Protein AF-A0A6J8A1Y5-F1 (afdb_monomer_lite)

pLDDT: mean 74.67, std 19.99, range [37.5, 97.75]

Organism: Mytilus coruscus (NCBI:txid42192)

Foldseek 3Di:
DDDDDDDDDDDDDDDDDDDDDDDDDDDDDPDPDDDPDDDDDDDDDPPVVVVVVVVVVVVVVVVVVVVVVCPVVVVVVVVVVVVVVVVLQVLQVPAPLRVQLSVLLVPDDDDDPVCSVVSSVVSNVVSVVVVVQVVQQPFAEPQPRHGRHHVVPDPPDDPPDDDDDD

Sequence (166 aa):
MTDHRSEDEDELLLHESTTPLVLSREVAFPSLHVPVSSTATQQTAPQQQISDSTFQLFTSYFDSKISALKNENLISGLVLKLNKRNKLIRIADKSPACWTTVREYEREEIASDSDDEKRLSQAESRALKTIKEKKSRTKPCYECHLFGHWNSNCPNRSSKQYTPRK

Structure (mmCIF, N/CA/C/O backbone):
data_AF-A0A6J8A1Y5-F1
#
_entry.id   AF-A0A6J8A1Y5-F1
#
loop_
_atom_site.group_PDB
_atom_site.id
_atom_site.type_symbol
_atom_site.label_atom_id
_atom_site.label_alt_id
_atom_site.label_comp_id
_atom_site.label_asym_id
_atom_site.label_entity_id
_atom_site.label_seq_id
_atom_site.pdbx_PDB_ins_code
_atom_site.Cartn_x
_atom_site.Cartn_y
_atom_site.Cartn_z
_atom_site.occupancy
_atom_site.B_iso_or_equiv
_atom_site.auth_seq_id
_atom_site.auth_comp_id
_atom_site.auth_asym_id
_atom_site.auth_atom_id
_atom_site.pdbx_PDB_model_num
ATOM 1 N N . MET A 1 1 ? -0.963 27.853 -32.601 1.00 37.50 1 MET A N 1
ATOM 2 C CA . MET A 1 1 ? -1.409 29.251 -32.466 1.00 37.50 1 MET A CA 1
ATOM 3 C C . MET A 1 1 ? -2.808 29.213 -31.886 1.00 37.50 1 MET A C 1
ATOM 5 O O . MET A 1 1 ? -3.695 28.715 -32.556 1.00 37.50 1 MET A O 1
ATOM 9 N N . THR A 1 2 ? -2.917 29.288 -30.560 1.00 40.97 2 THR A N 1
ATOM 10 C CA . THR A 1 2 ? -3.154 30.532 -29.791 1.00 40.97 2 THR A CA 1
ATOM 11 C C . THR A 1 2 ? -4.568 31.060 -29.993 1.00 40.97 2 THR A C 1
ATOM 13 O O . THR A 1 2 ? -4.864 31.650 -31.026 1.00 40.97 2 THR A O 1
ATOM 16 N N . ASP A 1 3 ? -5.384 30.778 -28.978 1.00 44.00 3 ASP A N 1
ATOM 17 C CA . ASP A 1 3 ? -6.319 31.671 -28.290 1.00 44.00 3 ASP A CA 1
ATOM 18 C C . ASP A 1 3 ? -7.042 32.743 -29.105 1.00 44.00 3 ASP A C 1
ATOM 20 O O . ASP A 1 3 ? -6.432 33.722 -29.535 1.00 44.00 3 ASP A O 1
ATOM 24 N N . HIS A 1 4 ? -8.375 32.659 -29.113 1.00 44.47 4 HIS A N 1
ATOM 25 C CA . HIS A 1 4 ? -9.222 33.842 -29.003 1.00 44.47 4 HIS A CA 1
ATOM 26 C C . HIS A 1 4 ? -10.200 33.675 -27.839 1.00 44.47 4 HIS A C 1
ATOM 28 O O . HIS A 1 4 ? -10.966 32.721 -27.745 1.00 44.47 4 HIS A O 1
ATOM 34 N N . ARG A 1 5 ? -10.017 34.619 -26.924 1.00 51.03 5 ARG A N 1
ATOM 35 C CA . ARG A 1 5 ? -10.655 34.899 -25.645 1.00 51.03 5 ARG A CA 1
ATOM 36 C C . ARG A 1 5 ? -11.635 36.063 -25.865 1.00 51.03 5 ARG A C 1
ATOM 38 O O . ARG A 1 5 ? -11.449 36.796 -26.836 1.00 51.03 5 ARG A O 1
ATOM 45 N N . SER A 1 6 ? -12.555 36.224 -24.906 1.00 49.84 6 SER A N 1
ATOM 46 C CA . SER A 1 6 ? -13.676 37.190 -24.814 1.00 49.84 6 SER A CA 1
ATOM 47 C C . SER A 1 6 ? -14.973 36.580 -25.357 1.00 49.84 6 SER A C 1
ATOM 49 O O . SER A 1 6 ? -14.940 35.947 -26.403 1.00 49.84 6 SER A O 1
ATOM 51 N N . GLU A 1 7 ? -16.110 36.595 -24.662 1.00 51.59 7 GLU A N 1
ATOM 52 C CA . GLU A 1 7 ? -16.790 37.664 -23.899 1.00 51.59 7 GLU A CA 1
ATOM 53 C C . GLU A 1 7 ? -17.474 37.024 -22.658 1.00 51.59 7 GLU A C 1
ATOM 55 O O . GLU A 1 7 ? -17.871 35.860 -22.704 1.00 51.59 7 GLU A O 1
ATOM 60 N N . ASP A 1 8 ? -17.313 37.563 -21.448 1.00 45.09 8 ASP A N 1
ATOM 61 C CA . ASP A 1 8 ? -18.179 38.572 -20.807 1.00 45.09 8 ASP A CA 1
ATOM 62 C C . ASP A 1 8 ? -19.628 38.091 -20.612 1.00 45.09 8 ASP A C 1
ATOM 64 O O . ASP A 1 8 ? -20.455 38.221 -21.500 1.00 45.09 8 ASP A O 1
ATOM 68 N N . GLU A 1 9 ? -19.927 37.579 -19.413 1.00 54.44 9 GLU A N 1
ATOM 69 C CA . GLU A 1 9 ? -21.274 37.614 -18.835 1.00 54.44 9 GLU A CA 1
ATOM 70 C C . GLU A 1 9 ? -21.127 38.090 -17.386 1.00 54.44 9 GLU A C 1
ATOM 72 O O . GLU A 1 9 ? -20.497 37.446 -16.539 1.00 54.44 9 GLU A O 1
ATOM 77 N N . ASP A 1 10 ? -21.644 39.293 -17.178 1.00 45.47 10 ASP A N 1
ATOM 78 C CA . ASP A 1 10 ? -21.704 40.038 -15.937 1.00 45.47 10 ASP A CA 1
ATOM 79 C C . ASP A 1 10 ? -22.656 39.405 -14.905 1.00 45.47 10 ASP A C 1
ATOM 81 O O . ASP A 1 10 ? -23.535 38.603 -15.207 1.00 45.47 10 ASP A O 1
ATOM 85 N N . GLU A 1 11 ? -22.521 39.922 -13.682 1.00 47.97 11 GLU A N 1
ATOM 86 C CA . GLU A 1 11 ? -23.615 40.113 -12.725 1.00 47.97 11 GLU A CA 1
ATOM 87 C C . GLU A 1 11 ? -23.950 38.949 -11.773 1.00 47.97 11 GLU A C 1
ATOM 89 O O . GLU A 1 11 ? -24.696 38.026 -12.076 1.00 47.97 11 GLU A O 1
ATOM 94 N N . LEU A 1 12 ? -23.446 39.067 -10.537 1.00 45.31 12 LEU A N 1
ATOM 95 C CA . LEU A 1 12 ? -24.278 39.098 -9.322 1.00 45.31 12 LEU A CA 1
ATOM 96 C C . LEU A 1 12 ? -23.404 39.474 -8.110 1.00 45.31 12 LEU A C 1
ATOM 98 O O . LEU A 1 12 ? -22.855 38.638 -7.393 1.00 45.31 12 LEU A O 1
ATOM 102 N N . LEU A 1 13 ? -23.274 40.782 -7.884 1.00 50.25 13 LEU A N 1
ATOM 103 C CA . LEU A 1 13 ? -22.975 41.348 -6.567 1.00 50.25 13 LEU A CA 1
ATOM 104 C C . LEU A 1 13 ? -24.196 41.126 -5.679 1.00 50.25 13 LEU A C 1
ATOM 106 O O . LEU A 1 13 ? -25.252 41.550 -6.114 1.00 50.25 13 LEU A O 1
ATOM 110 N N . LEU A 1 14 ? -24.046 40.580 -4.463 1.00 42.50 14 LEU A N 1
ATOM 111 C CA . LEU A 1 14 ? -24.777 40.997 -3.249 1.00 42.50 14 LEU A CA 1
ATOM 112 C C . LEU A 1 14 ? -24.159 40.346 -1.978 1.00 42.50 14 LEU A C 1
ATOM 114 O O . LEU A 1 14 ? -24.434 39.204 -1.638 1.00 42.50 14 LEU A O 1
ATOM 118 N N . HIS A 1 15 ? -23.336 41.154 -1.298 1.00 47.69 15 HIS A N 1
ATOM 119 C CA . HIS A 1 15 ? -23.115 41.308 0.156 1.00 47.69 15 HIS A CA 1
ATOM 120 C C . HIS A 1 15 ? -22.764 40.112 1.061 1.00 47.69 15 HIS A C 1
ATOM 122 O O . HIS A 1 15 ? -23.627 39.318 1.406 1.00 47.69 15 HIS A O 1
ATOM 128 N N . GLU A 1 16 ? -21.593 40.194 1.704 1.00 38.22 16 GLU A N 1
ATOM 129 C CA . GLU A 1 16 ? -21.483 39.894 3.139 1.00 38.22 16 GLU A CA 1
ATOM 130 C C . GLU A 1 16 ? -20.643 40.975 3.833 1.00 38.22 16 GLU A C 1
ATOM 132 O O . GLU A 1 16 ? -19.439 41.130 3.628 1.00 38.22 16 GLU A O 1
ATOM 137 N N . SER A 1 17 ? -21.326 41.791 4.631 1.00 37.50 17 SER A N 1
ATOM 138 C CA . SER A 1 17 ? -20.745 42.792 5.514 1.00 37.50 17 SER A CA 1
ATOM 139 C C . SER A 1 17 ? -20.176 42.111 6.758 1.00 37.50 17 SER A C 1
ATOM 141 O O . SER A 1 17 ? -20.918 41.773 7.681 1.00 37.50 17 SER A O 1
ATOM 143 N N . THR A 1 18 ? -18.857 41.947 6.815 1.00 46.06 18 THR A N 1
ATOM 144 C CA . THR A 1 18 ? -18.161 41.546 8.043 1.00 46.06 18 THR A CA 1
ATOM 145 C C . THR A 1 18 ? -18.128 42.722 9.017 1.00 46.06 18 THR A C 1
ATOM 147 O O . THR A 1 18 ? -17.301 43.627 8.908 1.00 46.06 18 THR A O 1
ATOM 150 N N . THR A 1 19 ? -19.041 42.716 9.983 1.00 56.59 19 THR A N 1
ATOM 151 C CA . THR A 1 19 ? -19.002 43.595 11.157 1.00 56.59 19 THR A CA 1
ATOM 152 C C . THR A 1 19 ? -17.920 43.121 12.137 1.00 56.59 19 THR A C 1
ATOM 154 O O . THR A 1 19 ? -17.958 41.955 12.537 1.00 56.59 19 THR A O 1
ATOM 157 N N . PRO A 1 20 ? -16.983 43.975 12.586 1.00 53.38 20 PRO A N 1
ATOM 158 C CA . PRO A 1 20 ? -16.094 43.629 13.689 1.00 53.38 20 PRO A CA 1
ATOM 159 C C . PRO A 1 20 ? -16.857 43.614 15.022 1.00 53.38 20 PRO A C 1
ATOM 161 O O . PRO A 1 20 ? -17.637 44.516 15.329 1.00 53.38 20 PRO A O 1
ATOM 164 N N . LEU A 1 21 ? -16.614 42.564 15.809 1.00 47.38 21 LEU A N 1
ATOM 165 C CA . LEU A 1 21 ? -17.191 42.347 17.133 1.00 47.38 21 LEU A CA 1
ATOM 166 C C . LEU A 1 21 ? -16.771 43.462 18.102 1.00 47.38 21 LEU A C 1
ATOM 168 O O . LEU A 1 21 ? -15.591 43.641 18.403 1.00 47.38 21 LEU A O 1
ATOM 172 N N . VAL A 1 22 ? -17.762 44.195 18.609 1.00 50.28 22 VAL A N 1
ATOM 173 C CA . VAL A 1 22 ? -17.615 45.132 19.724 1.00 50.28 22 VAL A CA 1
ATOM 174 C C . VAL A 1 22 ? -17.459 44.333 21.018 1.00 50.28 22 VAL A C 1
ATOM 176 O O . VAL A 1 22 ? -18.290 43.495 21.358 1.00 50.28 22 VAL A O 1
ATOM 179 N N . LEU A 1 23 ? -16.380 44.622 21.742 1.00 53.59 23 LEU A N 1
ATOM 180 C CA . LEU A 1 23 ? -16.078 44.127 23.080 1.00 53.59 23 LEU A CA 1
ATOM 181 C C . LEU A 1 23 ? -17.088 44.713 24.086 1.00 53.59 23 LEU A C 1
ATOM 183 O O . LEU A 1 23 ? -16.927 45.832 24.579 1.00 53.59 23 LEU A O 1
ATOM 187 N N . SER A 1 24 ? -18.157 43.974 24.377 1.00 52.44 24 SER A N 1
ATOM 188 C CA . SER A 1 24 ? -19.133 44.348 25.402 1.00 52.44 24 SER A CA 1
ATOM 189 C C . SER A 1 24 ? -18.584 44.081 26.805 1.00 52.44 24 SER A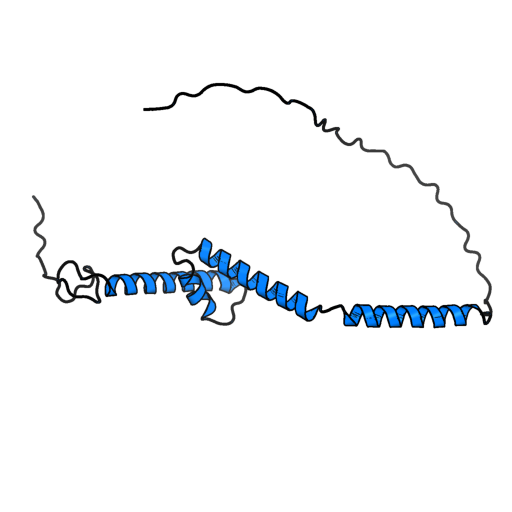 C 1
ATOM 191 O O . SER A 1 24 ? -18.590 42.962 27.302 1.00 52.44 24 SER A O 1
ATOM 193 N N . ARG A 1 25 ? -18.097 45.168 27.406 1.00 56.84 25 ARG A N 1
ATOM 194 C CA . ARG A 1 25 ? -18.204 45.576 28.816 1.00 56.84 25 ARG A CA 1
ATOM 195 C C . ARG A 1 25 ? -18.910 44.576 29.747 1.00 56.84 25 ARG A C 1
ATOM 197 O O . ARG A 1 25 ? -20.109 44.338 29.615 1.00 56.84 25 ARG A O 1
ATOM 204 N N . GLU A 1 26 ? -18.169 44.097 30.743 1.00 54.56 26 GLU A N 1
ATOM 205 C CA . GLU A 1 26 ? -18.693 43.291 31.843 1.00 54.56 26 GLU A CA 1
ATOM 206 C C . GLU A 1 26 ? -19.799 44.033 32.601 1.00 54.56 26 GLU A C 1
ATOM 208 O O . GLU A 1 26 ? -19.611 45.143 33.107 1.00 54.56 26 GLU A O 1
ATOM 213 N N . VAL A 1 27 ? -20.967 43.402 32.675 1.00 50.72 27 VAL A N 1
ATOM 214 C CA . VAL A 1 27 ? -22.051 43.786 33.577 1.00 50.72 27 VAL A CA 1
ATOM 215 C C . VAL A 1 27 ? -21.903 42.941 34.833 1.00 50.72 27 VAL A C 1
ATOM 217 O O . VAL A 1 27 ? -22.069 41.723 34.803 1.00 50.72 27 VAL A O 1
ATOM 220 N N . ALA A 1 28 ? -21.558 43.605 35.934 1.00 54.34 28 ALA A N 1
ATOM 221 C CA . ALA A 1 28 ? -21.554 43.021 37.263 1.00 54.34 28 ALA A CA 1
ATOM 222 C C . ALA A 1 28 ? -22.953 42.471 37.589 1.00 54.34 28 ALA A C 1
ATOM 224 O O . ALA A 1 28 ? -23.916 43.229 37.715 1.00 54.34 28 ALA A O 1
ATOM 225 N N . PHE A 1 29 ? -23.059 41.150 37.726 1.00 46.00 29 PHE A N 1
ATOM 226 C CA . PHE A 1 29 ? -24.242 40.510 38.285 1.00 46.00 29 PHE A CA 1
ATOM 227 C C . PHE A 1 29 ? -24.310 40.815 39.790 1.00 46.00 29 PHE A C 1
ATOM 229 O O . PHE A 1 29 ? -23.333 40.562 40.501 1.00 46.00 29 PHE A O 1
ATOM 236 N N . PRO A 1 30 ? -25.431 41.340 40.316 1.00 49.19 30 PRO A N 1
ATOM 237 C CA . PRO A 1 30 ? -25.608 41.457 41.752 1.00 49.19 30 PRO A CA 1
ATOM 238 C C . PRO A 1 30 ? -25.675 40.056 42.365 1.00 49.19 30 PRO A C 1
ATOM 240 O O . PRO A 1 30 ? -26.538 39.244 42.032 1.00 49.19 30 PRO A O 1
ATOM 243 N N . SER A 1 31 ? -24.727 39.785 43.259 1.00 54.88 31 SER A N 1
ATOM 244 C CA . SER A 1 31 ? -24.654 38.565 44.053 1.00 54.88 31 SER A CA 1
ATOM 245 C C . SER A 1 31 ? -25.866 38.495 44.986 1.00 54.88 31 SER A C 1
ATOM 247 O O . SER A 1 31 ? -25.894 39.127 46.042 1.00 54.88 31 SER A O 1
ATOM 249 N N . LEU A 1 32 ? -26.900 37.754 44.581 1.00 41.16 32 LEU A N 1
ATOM 250 C CA . LEU A 1 32 ? -27.987 37.359 45.471 1.00 41.16 32 LEU A CA 1
ATOM 251 C C . LEU A 1 32 ? -27.497 36.190 46.324 1.00 41.16 32 LEU A C 1
ATOM 253 O O . LEU A 1 32 ? -27.608 35.019 45.968 1.00 41.16 32 LEU A O 1
ATOM 257 N N . HIS A 1 33 ? -26.934 36.545 47.474 1.00 55.66 33 HIS A N 1
ATOM 258 C CA . HIS A 1 33 ? -26.824 35.662 48.623 1.00 55.66 33 HIS A CA 1
ATOM 259 C C . HIS A 1 33 ? -28.231 35.172 48.993 1.00 55.66 33 HIS A C 1
ATOM 261 O O . HIS A 1 33 ? -29.046 35.917 49.533 1.00 55.66 33 HIS A O 1
ATOM 267 N N . VAL A 1 34 ? -28.509 33.904 48.696 1.00 57.28 34 VAL A N 1
ATOM 268 C CA . VAL A 1 34 ? -29.604 33.174 49.333 1.00 57.28 34 VAL A CA 1
ATOM 269 C C . VAL A 1 34 ? -29.070 32.677 50.680 1.00 57.28 34 VAL A C 1
ATOM 271 O O . VAL A 1 34 ? -28.051 31.976 50.698 1.00 57.28 34 VAL A O 1
ATOM 274 N N . PRO A 1 35 ? -29.687 33.032 51.818 1.00 46.97 35 PRO A N 1
ATOM 275 C CA . PRO A 1 35 ? -29.310 32.454 53.095 1.00 46.97 35 PRO A CA 1
ATOM 276 C C . PRO A 1 35 ? -29.731 30.985 53.131 1.00 46.97 35 PRO A C 1
ATOM 278 O O . PRO A 1 35 ? -30.914 30.653 53.149 1.00 46.97 35 PRO A O 1
ATOM 281 N N . VAL A 1 36 ? -28.737 30.096 53.160 1.00 50.53 36 VAL A N 1
ATOM 282 C CA . VAL A 1 36 ? -28.922 28.715 53.610 1.00 50.53 36 VAL A CA 1
ATOM 283 C C . VAL A 1 36 ? -29.174 28.776 55.114 1.00 50.53 36 VAL A C 1
ATOM 285 O O . VAL A 1 36 ? -28.247 28.828 55.919 1.00 50.53 36 VAL A O 1
ATOM 288 N N . SER A 1 37 ? -30.449 28.817 55.491 1.00 43.69 37 SER A N 1
ATOM 289 C CA . SER A 1 37 ? -30.874 28.502 56.849 1.00 43.69 37 SER A CA 1
ATOM 290 C C . SER A 1 37 ? -30.900 26.989 57.008 1.00 43.69 37 SER A C 1
ATOM 292 O O . SER A 1 37 ? -31.725 26.286 56.430 1.00 43.69 37 SER A O 1
ATOM 294 N N . SER A 1 38 ? -29.967 26.498 57.814 1.00 56.62 38 SER A N 1
ATOM 295 C CA . SER A 1 38 ? -29.987 25.163 58.388 1.00 56.62 38 SER A CA 1
ATOM 296 C C . SER A 1 38 ? -31.283 24.920 59.159 1.00 56.62 38 SER A C 1
ATOM 298 O O . SER A 1 38 ? -31.670 25.743 59.985 1.00 56.62 38 SER A O 1
ATOM 300 N N . THR A 1 39 ? -31.898 23.764 58.922 1.00 45.59 39 THR A N 1
ATOM 301 C CA . THR A 1 39 ? -32.443 22.787 59.890 1.00 45.59 39 THR A CA 1
ATOM 302 C C . THR A 1 39 ? -33.682 22.112 59.310 1.00 45.59 39 THR A C 1
ATOM 304 O O . THR A 1 39 ? -34.608 22.780 58.869 1.00 45.59 39 THR A O 1
ATOM 307 N N . ALA A 1 40 ? -33.674 20.778 59.323 1.00 41.03 40 ALA A N 1
ATOM 308 C CA . ALA A 1 40 ? -34.786 19.911 59.722 1.00 41.03 40 ALA A CA 1
ATOM 309 C C . ALA A 1 40 ? -34.691 18.572 58.987 1.00 41.03 40 ALA A C 1
ATOM 311 O O . ALA A 1 40 ? -34.930 18.465 57.787 1.00 41.03 40 ALA A O 1
ATOM 312 N N . THR A 1 41 ? -34.353 17.544 59.760 1.00 52.47 41 THR A N 1
ATOM 313 C CA . THR A 1 41 ? -34.662 16.136 59.525 1.00 52.47 41 THR A CA 1
ATOM 314 C C . THR A 1 41 ? -36.032 15.992 58.850 1.00 52.47 41 THR A C 1
ATOM 316 O O . THR A 1 41 ? -37.057 16.187 59.501 1.00 52.47 41 THR A O 1
ATOM 319 N N . GLN A 1 42 ? -36.070 15.667 57.555 1.00 49.25 42 GLN A N 1
ATOM 320 C CA . GLN A 1 42 ? -37.322 15.343 56.871 1.00 49.25 42 GLN A CA 1
ATOM 321 C C . GLN A 1 42 ? -37.548 13.835 56.909 1.00 49.25 42 GLN A C 1
ATOM 323 O O . GLN A 1 42 ? -36.839 13.046 56.286 1.00 49.25 42 GLN A O 1
ATOM 328 N N . GLN A 1 43 ? -38.563 13.461 57.683 1.00 49.56 43 GLN A N 1
ATOM 329 C CA . GLN A 1 43 ? -39.269 12.193 57.583 1.00 49.56 43 GLN A CA 1
ATOM 330 C C . GLN A 1 43 ? -39.704 11.978 56.129 1.00 49.56 43 GLN A C 1
ATOM 332 O O . GLN A 1 43 ? -40.456 12.775 55.572 1.00 49.56 43 GLN A O 1
ATOM 337 N N . THR A 1 44 ? -39.223 10.905 55.508 1.00 44.00 44 THR A N 1
ATOM 338 C CA . THR A 1 44 ? -39.627 10.502 54.160 1.00 44.00 44 THR A CA 1
ATOM 339 C C . THR A 1 44 ? -41.027 9.895 54.234 1.00 44.00 44 THR A C 1
ATOM 341 O O . THR A 1 44 ? -41.233 8.831 54.815 1.00 44.00 44 THR A O 1
ATOM 344 N N . ALA A 1 45 ? -42.008 10.593 53.665 1.00 47.09 45 ALA A N 1
ATOM 345 C CA . ALA A 1 45 ? -43.355 10.077 53.464 1.00 47.09 45 ALA A CA 1
ATOM 346 C C . ALA A 1 45 ? -43.348 8.966 52.385 1.00 47.09 45 ALA A C 1
ATOM 348 O O . ALA A 1 45 ? -42.601 9.067 51.408 1.00 47.09 45 ALA A O 1
ATOM 349 N N . PRO A 1 46 ? -44.204 7.930 52.491 1.00 52.94 46 PRO A N 1
ATOM 350 C CA . PRO A 1 46 ? -44.149 6.721 51.652 1.00 52.94 46 PRO A CA 1
ATOM 351 C C . PRO A 1 46 ? -44.402 6.947 50.148 1.00 52.94 46 PRO A C 1
ATOM 353 O O . PRO A 1 46 ? -44.186 6.044 49.348 1.00 52.94 46 PRO A O 1
ATOM 356 N N . GLN A 1 47 ? -44.832 8.143 49.741 1.00 55.25 47 GLN A N 1
ATOM 357 C CA . GLN A 1 47 ? -45.111 8.491 48.343 1.00 55.25 47 GLN A CA 1
ATOM 358 C C . GLN A 1 47 ? -43.838 8.746 47.508 1.00 55.25 47 GLN A C 1
ATOM 360 O O . GLN A 1 47 ? -43.834 8.434 46.321 1.00 55.25 47 GLN A O 1
ATOM 365 N N . GLN A 1 48 ? -42.743 9.241 48.105 1.00 54.94 48 GLN A N 1
ATOM 366 C CA . GLN A 1 48 ? -41.491 9.520 47.371 1.00 54.94 48 GLN A CA 1
ATOM 367 C C . GLN A 1 48 ? -40.694 8.250 47.022 1.00 54.94 48 GLN A C 1
ATOM 369 O O . GLN A 1 48 ? -40.051 8.185 45.980 1.00 54.94 48 GLN A O 1
ATOM 374 N N . GLN A 1 49 ? -40.774 7.196 47.841 1.00 55.19 49 GLN A N 1
ATOM 375 C CA . GLN A 1 49 ? -40.036 5.957 47.560 1.00 55.19 49 GLN A CA 1
ATOM 376 C C . GLN A 1 49 ? -40.640 5.133 46.412 1.00 55.19 49 GLN A C 1
ATOM 378 O O . GLN A 1 49 ? -39.918 4.430 45.704 1.00 55.19 49 GLN A O 1
ATOM 383 N N . ILE A 1 50 ? -41.955 5.237 46.183 1.00 60.28 50 ILE A N 1
ATOM 384 C CA . ILE A 1 50 ? -42.639 4.533 45.086 1.00 60.28 50 ILE A CA 1
ATOM 385 C C . ILE A 1 50 ? -42.282 5.173 43.736 1.00 60.28 50 ILE A C 1
ATOM 387 O O . ILE A 1 50 ? -42.058 4.457 42.755 1.00 60.28 50 ILE A O 1
ATOM 391 N N . SER A 1 51 ? -42.173 6.508 43.681 1.00 64.31 51 SER A N 1
ATOM 392 C CA . SER A 1 51 ? -41.730 7.220 42.475 1.00 64.31 51 SER A CA 1
ATOM 393 C C . SER A 1 51 ? -40.279 6.903 42.124 1.00 64.31 51 SER A C 1
ATOM 395 O O . SER A 1 51 ? -39.991 6.661 40.953 1.00 64.31 51 SER A O 1
ATOM 397 N N . ASP A 1 52 ? -39.396 6.802 43.120 1.00 72.56 52 ASP A N 1
ATOM 398 C CA . ASP A 1 52 ? -37.992 6.444 42.898 1.00 72.56 52 ASP A CA 1
ATOM 399 C C . ASP A 1 52 ? -37.848 4.999 42.408 1.00 72.56 52 ASP A C 1
ATOM 401 O O . ASP A 1 52 ? -37.112 4.735 41.460 1.00 72.56 52 ASP A O 1
ATOM 405 N N . SER A 1 53 ? -38.611 4.062 42.979 1.00 83.88 53 SER A N 1
ATOM 406 C CA . SER A 1 53 ? -38.627 2.662 42.537 1.00 83.88 53 SER A CA 1
ATOM 407 C C . SER A 1 53 ? -39.146 2.510 41.100 1.00 83.88 53 SER A C 1
ATOM 409 O O . SER A 1 53 ? -38.554 1.790 40.292 1.00 83.88 53 SER A O 1
ATOM 411 N N . THR A 1 54 ? -40.208 3.239 40.744 1.00 82.38 54 THR A N 1
ATOM 412 C CA . THR A 1 54 ? -40.793 3.207 39.392 1.00 82.38 54 THR A CA 1
ATOM 413 C C . THR A 1 54 ? -39.865 3.856 38.364 1.00 82.38 54 THR A C 1
ATOM 415 O O . THR A 1 54 ? -39.691 3.337 37.260 1.00 82.38 54 THR A O 1
ATOM 418 N N . PHE A 1 55 ? -39.211 4.961 38.728 1.00 87.94 55 PHE A N 1
ATOM 419 C CA . PHE A 1 55 ? -38.241 5.640 37.873 1.00 87.94 55 PHE A CA 1
ATOM 420 C C . PHE A 1 55 ? -36.960 4.813 37.681 1.00 87.94 55 PHE A C 1
ATOM 422 O O . PHE A 1 55 ? -36.414 4.767 36.579 1.00 87.94 55 PHE A O 1
ATOM 429 N N . GLN A 1 56 ? -36.509 4.082 38.704 1.00 86.81 56 GLN A N 1
ATOM 430 C CA . GLN A 1 56 ? -35.400 3.129 38.580 1.00 86.81 56 GLN A CA 1
ATOM 431 C C . GLN A 1 56 ? -35.749 1.947 37.670 1.00 86.81 56 GLN A C 1
ATOM 433 O O . GLN A 1 56 ? -34.917 1.527 36.861 1.00 86.81 56 GLN A O 1
ATOM 438 N N . LEU A 1 57 ? -36.981 1.435 37.739 1.00 87.25 57 LEU A N 1
ATOM 439 C CA . LEU A 1 57 ? -37.444 0.387 36.828 1.00 87.25 57 LEU A CA 1
ATOM 440 C C . LEU A 1 57 ? -37.486 0.889 35.376 1.00 87.25 57 LEU A C 1
ATOM 442 O O . LEU A 1 57 ? -37.039 0.194 34.465 1.00 87.25 57 LEU A O 1
ATOM 446 N N . PHE A 1 58 ? -37.946 2.125 35.165 1.00 90.56 58 PHE A N 1
ATOM 447 C CA . PHE A 1 58 ? -37.911 2.782 33.858 1.00 90.56 58 PHE A CA 1
ATOM 448 C C . PHE A 1 58 ? -36.476 2.970 33.344 1.00 90.56 58 PHE A C 1
ATOM 450 O O . PHE A 1 58 ? -36.180 2.606 32.207 1.00 90.56 58 PHE A O 1
ATOM 457 N N . THR A 1 59 ? -35.574 3.475 34.189 1.00 89.19 59 THR A N 1
ATOM 458 C CA . THR A 1 59 ? -34.172 3.746 33.830 1.00 89.19 59 THR A CA 1
ATOM 459 C C . THR A 1 59 ? -33.436 2.455 33.484 1.00 89.19 59 THR A C 1
ATOM 461 O O . THR A 1 59 ? -32.824 2.359 32.427 1.00 89.19 59 THR A O 1
ATOM 464 N N . SER A 1 60 ? -33.578 1.414 34.307 1.00 89.25 60 SER A N 1
ATOM 465 C CA . SER A 1 60 ? -32.940 0.113 34.067 1.00 89.25 60 SER A CA 1
ATOM 466 C C . SER A 1 60 ? -33.483 -0.607 32.827 1.00 89.25 60 SER A C 1
ATOM 468 O O . SER A 1 60 ? -32.709 -1.215 32.084 1.00 89.25 60 SER A O 1
ATOM 470 N N . TYR A 1 61 ? -34.788 -0.507 32.545 1.00 88.50 61 TYR A N 1
ATOM 471 C CA . TYR A 1 61 ? -35.375 -1.028 31.308 1.00 88.50 61 TYR A CA 1
ATOM 472 C C . TYR A 1 61 ? -34.839 -0.294 30.070 1.00 88.50 61 TYR A C 1
ATOM 474 O O . TYR A 1 61 ? -34.456 -0.937 29.086 1.00 88.50 61 TYR A O 1
ATOM 482 N N . PHE A 1 62 ? -34.773 1.040 30.121 1.00 86.56 62 PHE A N 1
ATOM 483 C CA . PHE A 1 62 ? -34.220 1.843 29.032 1.00 86.56 62 PHE A CA 1
ATOM 484 C C . PHE A 1 62 ? -32.730 1.573 28.827 1.00 86.56 62 PHE A C 1
ATOM 486 O O . PHE A 1 62 ? -32.321 1.336 27.693 1.00 86.56 62 PHE A O 1
ATOM 493 N N . ASP A 1 63 ? -31.934 1.498 29.891 1.00 84.31 63 ASP A N 1
ATOM 494 C CA . ASP A 1 63 ? -30.512 1.161 29.810 1.00 84.31 63 ASP A CA 1
ATOM 495 C C . ASP A 1 63 ? -30.290 -0.246 29.252 1.00 84.31 63 ASP A C 1
ATOM 497 O O . ASP A 1 63 ? -29.395 -0.449 28.429 1.00 84.31 63 ASP A O 1
ATOM 501 N N . SER A 1 64 ? -31.135 -1.219 29.606 1.00 83.94 64 SER A N 1
ATOM 502 C CA . SER A 1 64 ? -31.098 -2.570 29.034 1.00 83.94 64 SER A CA 1
ATOM 503 C C . SER A 1 64 ? -31.410 -2.574 27.531 1.00 83.94 64 SER A C 1
ATOM 505 O O . SER A 1 64 ? -30.705 -3.209 26.745 1.00 83.94 64 SER A O 1
ATOM 507 N N . LYS A 1 65 ? -32.422 -1.822 27.083 1.00 83.12 65 LYS A N 1
ATOM 508 C CA . LYS A 1 65 ? -32.749 -1.714 25.651 1.00 83.12 65 LYS A CA 1
ATOM 509 C C . LYS A 1 65 ? -31.716 -0.922 24.855 1.00 83.12 65 LYS A C 1
ATOM 511 O O . LYS A 1 65 ? -31.397 -1.315 23.736 1.00 83.12 65 LYS A O 1
ATOM 516 N N . ILE A 1 66 ? -31.166 0.150 25.423 1.00 79.50 66 ILE A N 1
ATOM 517 C CA . ILE 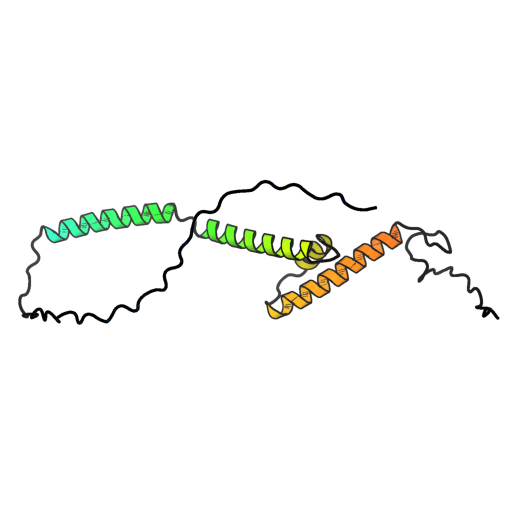A 1 66 ? -30.090 0.943 24.818 1.00 79.50 66 ILE A CA 1
ATOM 518 C C . ILE A 1 66 ? -28.814 0.098 24.723 1.00 79.50 66 ILE A C 1
ATOM 520 O O . ILE A 1 66 ? -28.182 0.073 23.672 1.00 79.50 66 ILE A O 1
ATOM 524 N N . SER A 1 67 ? -28.448 -0.637 25.776 1.00 73.94 67 SER A N 1
ATOM 525 C CA . SER A 1 67 ? -27.276 -1.526 25.766 1.00 73.94 67 SER A CA 1
ATOM 526 C C . SER A 1 67 ? -27.432 -2.697 24.794 1.00 73.94 67 SER A C 1
ATOM 528 O O . SER A 1 67 ? -26.472 -3.036 24.111 1.00 73.94 67 SER A O 1
ATOM 530 N N . ALA A 1 68 ? -28.641 -3.242 24.632 1.00 73.19 68 ALA A N 1
ATOM 531 C CA . ALA A 1 68 ? -28.933 -4.263 23.623 1.00 73.19 68 ALA A CA 1
ATOM 532 C C . ALA A 1 68 ? -28.838 -3.751 22.169 1.00 73.19 68 ALA A C 1
ATOM 534 O O . ALA A 1 68 ? -28.680 -4.552 21.250 1.00 73.19 68 ALA A O 1
ATOM 535 N N . LEU A 1 69 ? -28.937 -2.435 21.945 1.00 71.38 69 LEU A N 1
ATOM 536 C CA . LEU A 1 69 ? -28.797 -1.796 20.628 1.00 71.38 69 LEU A CA 1
ATOM 537 C C . LEU A 1 69 ? -27.395 -1.208 20.388 1.00 71.38 69 LEU A C 1
ATOM 539 O O . LEU A 1 69 ? -26.997 -1.001 19.239 1.00 71.38 69 LEU A O 1
ATOM 543 N N . LYS A 1 70 ? -26.627 -0.962 21.455 1.00 69.62 70 LYS A N 1
ATOM 544 C CA . LYS A 1 70 ? -25.244 -0.474 21.417 1.00 69.62 70 LYS A CA 1
ATOM 545 C C . LYS A 1 70 ? -24.287 -1.592 21.005 1.00 69.62 70 LYS A C 1
ATOM 547 O O . LYS A 1 70 ? -2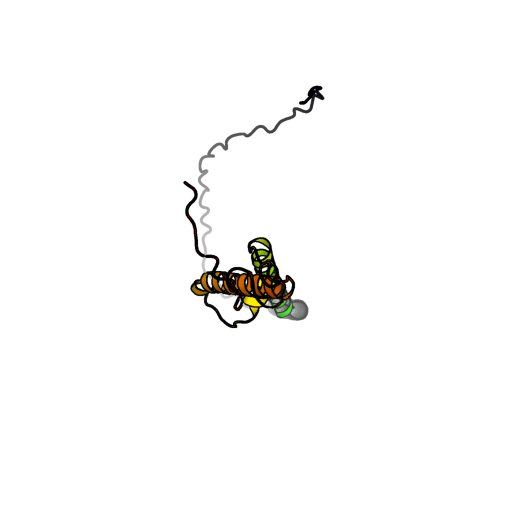3.584 -2.193 21.811 1.00 69.62 70 LYS A O 1
ATOM 552 N N . ASN A 1 71 ? -24.209 -1.836 19.701 1.00 74.19 71 ASN A N 1
ATOM 553 C CA . ASN A 1 71 ? -23.198 -2.702 19.093 1.00 74.19 71 ASN A CA 1
ATOM 554 C C . ASN A 1 71 ? -21.833 -1.987 18.989 1.00 74.19 71 ASN A C 1
ATOM 556 O O . ASN A 1 71 ? -21.231 -1.938 17.916 1.00 74.19 71 ASN A O 1
ATOM 560 N N . GLU A 1 72 ? -21.332 -1.426 20.093 1.00 74.19 72 GLU A N 1
ATOM 561 C CA . GLU A 1 72 ? -20.079 -0.648 20.150 1.00 74.19 72 GLU A CA 1
ATOM 562 C C . GLU A 1 72 ? -18.885 -1.436 19.591 1.00 74.19 72 GLU A C 1
ATOM 564 O O . GLU A 1 72 ? -18.063 -0.904 18.848 1.00 74.19 72 GLU A O 1
ATOM 569 N N . ASN A 1 73 ? -18.836 -2.745 19.855 1.00 80.69 73 ASN A N 1
ATOM 570 C CA . ASN A 1 73 ? -17.794 -3.634 19.334 1.00 80.69 73 ASN A CA 1
ATOM 571 C C . ASN A 1 73 ? -17.830 -3.757 17.803 1.00 80.69 73 ASN A C 1
ATOM 573 O O . ASN A 1 73 ? -16.782 -3.827 17.159 1.00 80.69 73 ASN A O 1
ATOM 577 N N . LEU A 1 74 ? -19.027 -3.762 17.205 1.00 86.19 74 LEU A N 1
ATOM 578 C CA . LEU A 1 74 ? -19.180 -3.806 15.753 1.00 86.19 74 LEU A CA 1
ATOM 579 C C . LEU A 1 74 ? -18.743 -2.478 15.135 1.00 86.19 74 LEU A C 1
ATOM 581 O O . LEU A 1 74 ? -17.973 -2.480 14.179 1.00 86.19 74 LEU A O 1
ATOM 585 N N . ILE A 1 75 ? -19.196 -1.357 15.698 1.00 87.62 75 ILE A N 1
ATOM 586 C CA . ILE A 1 75 ? -18.868 -0.013 15.209 1.00 87.62 75 ILE A CA 1
ATOM 587 C C . ILE A 1 75 ? -17.362 0.232 15.316 1.00 87.62 75 ILE A C 1
ATOM 589 O O . ILE A 1 75 ? -16.727 0.587 14.323 1.00 87.62 75 ILE A O 1
ATOM 593 N N . SER A 1 76 ? -16.772 -0.047 16.478 1.00 89.38 76 SER A N 1
ATOM 594 C CA . SER A 1 76 ? -15.326 0.032 16.697 1.00 89.38 76 SER A CA 1
ATOM 595 C C . SER A 1 76 ? -14.562 -0.840 15.694 1.00 89.38 76 SER A C 1
ATOM 597 O O . SER A 1 76 ? -13.654 -0.368 15.006 1.00 89.38 76 SER A O 1
ATOM 599 N N . GLY A 1 77 ? -14.999 -2.088 15.495 1.00 91.75 77 GLY A N 1
ATOM 600 C CA . GLY A 1 77 ? -14.418 -2.986 14.497 1.00 91.75 77 GLY A CA 1
ATOM 601 C C . GLY A 1 77 ? -14.512 -2.461 13.057 1.00 91.75 77 GLY A C 1
ATOM 602 O O . GLY A 1 77 ? -13.576 -2.637 12.272 1.00 91.75 77 GLY A O 1
ATOM 603 N N . LEU A 1 78 ? -15.611 -1.799 12.688 1.00 93.06 78 LEU A N 1
ATOM 604 C CA . LEU A 1 78 ? -15.783 -1.185 11.368 1.00 93.06 78 LEU A CA 1
ATOM 605 C C . LEU A 1 78 ? -14.869 0.028 11.179 1.00 93.06 78 LEU A C 1
ATOM 607 O O . LEU A 1 78 ? -14.224 0.135 10.135 1.00 93.06 78 LEU A O 1
ATOM 611 N N . VAL A 1 79 ? -14.753 0.896 12.186 1.00 93.94 79 VAL A N 1
ATOM 612 C CA . VAL A 1 79 ? -13.852 2.059 12.162 1.00 93.94 79 VAL A CA 1
ATOM 613 C C . VAL A 1 79 ? -12.397 1.612 11.996 1.00 93.94 79 VAL A C 1
ATOM 615 O O . VAL A 1 79 ? -11.681 2.151 11.152 1.00 93.94 79 VAL A O 1
ATOM 618 N N . LEU A 1 80 ? -11.966 0.568 12.711 1.00 93.00 80 LEU A N 1
ATOM 619 C CA . LEU A 1 80 ? -10.623 -0.005 12.560 1.00 93.00 80 LEU A CA 1
ATOM 620 C C . LEU A 1 80 ? -10.366 -0.518 11.135 1.00 93.00 80 LEU A C 1
ATOM 622 O O . LEU A 1 80 ? -9.328 -0.214 10.540 1.00 93.00 80 LEU A O 1
ATOM 626 N N . LYS A 1 81 ? -11.319 -1.257 10.552 1.00 94.38 81 LYS A N 1
ATOM 627 C CA . LYS A 1 81 ? -11.221 -1.750 9.165 1.00 94.38 81 LYS A CA 1
ATOM 628 C C . LYS A 1 81 ? -11.168 -0.609 8.152 1.00 94.38 81 LYS A C 1
ATOM 630 O O . LYS A 1 81 ? -10.401 -0.686 7.190 1.00 94.38 81 LYS A O 1
ATOM 635 N N . LEU A 1 82 ? -11.961 0.439 8.365 1.00 96.69 82 LEU A N 1
ATOM 636 C CA . LEU A 1 82 ? -11.987 1.630 7.521 1.00 96.69 82 LEU A CA 1
ATOM 637 C C . LEU A 1 82 ? -10.633 2.343 7.571 1.00 96.69 82 LEU A C 1
ATOM 639 O O . LEU A 1 82 ? -10.035 2.588 6.524 1.00 96.69 82 LEU A O 1
ATOM 643 N N . ASN A 1 83 ? -10.100 2.590 8.767 1.00 95.00 83 ASN A N 1
ATOM 644 C CA . ASN A 1 83 ? -8.796 3.227 8.948 1.00 95.00 83 ASN A CA 1
ATOM 645 C C . ASN A 1 83 ? -7.674 2.419 8.292 1.00 95.00 83 ASN A C 1
ATOM 647 O O . ASN A 1 83 ? -6.855 2.986 7.562 1.00 95.00 83 ASN A O 1
ATOM 651 N N . LYS A 1 84 ? -7.679 1.089 8.468 1.00 93.94 84 LYS A N 1
ATOM 652 C CA . LYS A 1 84 ? -6.742 0.200 7.771 1.00 93.94 84 LYS A CA 1
ATOM 653 C C . LYS A 1 84 ? -6.863 0.369 6.255 1.00 93.94 84 LYS A C 1
ATOM 655 O O . LYS A 1 84 ? -5.860 0.626 5.600 1.00 93.94 84 LYS A O 1
ATOM 660 N N . ARG A 1 85 ? -8.072 0.294 5.689 1.00 96.31 85 ARG A N 1
ATOM 661 C CA . ARG A 1 85 ? -8.294 0.482 4.244 1.00 96.31 85 ARG A CA 1
ATOM 662 C C . ARG A 1 85 ? -7.800 1.835 3.736 1.00 96.31 85 ARG A C 1
ATOM 664 O O . ARG A 1 85 ? -7.081 1.868 2.742 1.00 96.31 85 ARG A O 1
ATOM 671 N N . ASN A 1 86 ? -8.153 2.930 4.405 1.00 97.75 86 ASN A N 1
ATOM 672 C CA . ASN A 1 86 ? -7.739 4.277 4.008 1.00 97.75 86 ASN A CA 1
ATOM 673 C C . ASN A 1 86 ? -6.217 4.426 4.017 1.00 97.75 86 ASN A C 1
ATOM 675 O O . ASN A 1 86 ? -5.654 5.041 3.112 1.00 97.75 86 ASN A O 1
ATOM 679 N N . LYS A 1 87 ? -5.537 3.817 4.994 1.00 94.75 87 LYS A N 1
ATOM 680 C CA . LYS A 1 87 ? -4.073 3.756 5.022 1.00 94.75 87 LYS A CA 1
ATOM 681 C C . LYS A 1 87 ? -3.516 3.046 3.787 1.00 94.75 87 LYS A C 1
ATOM 683 O O . LYS A 1 87 ? -2.639 3.594 3.128 1.00 94.75 87 LYS A O 1
ATOM 688 N N . LEU A 1 88 ? -4.043 1.870 3.437 1.00 95.94 88 LEU A N 1
ATOM 689 C CA . LEU A 1 88 ? -3.582 1.118 2.261 1.00 95.94 88 LEU A CA 1
ATOM 690 C C . LEU A 1 88 ? -3.826 1.875 0.949 1.00 95.94 88 LEU A C 1
ATOM 692 O O . LEU A 1 88 ? -2.968 1.854 0.072 1.00 95.94 88 LEU A O 1
ATOM 696 N N . ILE A 1 89 ? -4.955 2.580 0.827 1.00 97.56 89 ILE A N 1
ATOM 697 C CA . ILE A 1 89 ? -5.243 3.436 -0.335 1.00 97.56 89 ILE A CA 1
ATOM 698 C C . ILE A 1 89 ? -4.199 4.548 -0.441 1.00 97.56 89 ILE A C 1
ATOM 700 O O . ILE A 1 89 ? -3.579 4.707 -1.485 1.00 97.56 89 ILE A O 1
ATOM 704 N N . ARG A 1 90 ? -3.914 5.254 0.661 1.00 96.94 90 ARG A N 1
ATOM 705 C CA . ARG A 1 90 ? -2.881 6.302 0.675 1.00 96.94 90 ARG A CA 1
ATOM 706 C C . ARG A 1 90 ? -1.503 5.771 0.279 1.00 96.94 90 ARG A C 1
ATOM 708 O O . ARG A 1 90 ? -0.768 6.479 -0.404 1.00 96.94 90 ARG A O 1
ATOM 715 N N . ILE A 1 91 ? -1.154 4.554 0.700 1.00 96.12 91 ILE A N 1
ATOM 716 C CA . ILE A 1 91 ? 0.083 3.879 0.280 1.00 96.12 91 ILE A CA 1
ATOM 717 C C . ILE A 1 91 ? 0.061 3.624 -1.232 1.00 96.12 91 ILE A C 1
ATOM 719 O O . ILE A 1 91 ? 1.039 3.922 -1.912 1.00 96.12 91 ILE A O 1
ATOM 723 N N . ALA A 1 92 ? -1.045 3.109 -1.772 1.00 97.25 92 ALA A N 1
ATOM 724 C CA . ALA A 1 92 ? -1.176 2.852 -3.203 1.00 97.25 92 ALA A CA 1
ATOM 725 C C . ALA A 1 92 ? -1.082 4.136 -4.047 1.00 97.25 92 ALA A C 1
ATOM 727 O O . ALA A 1 92 ? -0.393 4.132 -5.062 1.00 97.25 92 ALA A O 1
ATOM 728 N N . ASP A 1 93 ? -1.727 5.223 -3.622 1.00 97.75 93 ASP A N 1
ATOM 729 C CA . ASP A 1 93 ? -1.776 6.479 -4.381 1.00 97.75 93 ASP A CA 1
ATOM 730 C C . ASP A 1 93 ? -0.438 7.230 -4.374 1.00 97.75 93 ASP A C 1
ATOM 732 O O . ASP A 1 93 ? -0.083 7.889 -5.349 1.00 97.75 93 ASP A O 1
ATOM 736 N N . LYS A 1 94 ? 0.318 7.149 -3.271 1.00 96.25 94 LYS A N 1
ATOM 737 C CA . LYS A 1 94 ? 1.614 7.833 -3.129 1.00 96.25 94 LYS A CA 1
ATOM 738 C C . LYS A 1 94 ? 2.773 7.051 -3.735 1.00 96.25 94 LYS A C 1
ATOM 740 O O . LYS A 1 94 ? 3.766 7.653 -4.136 1.00 96.25 94 LYS A O 1
ATOM 745 N N . SER A 1 95 ? 2.667 5.727 -3.766 1.00 96.38 95 SER A N 1
ATOM 746 C CA . SER A 1 95 ? 3.780 4.871 -4.149 1.00 96.38 95 SER A CA 1
ATOM 747 C C . SER A 1 95 ? 3.897 4.684 -5.666 1.00 96.38 95 SER A C 1
ATOM 749 O O . SER A 1 95 ? 2.901 4.359 -6.317 1.00 96.38 95 SER A O 1
ATOM 751 N N . PRO A 1 96 ? 5.112 4.723 -6.250 1.00 94.88 96 PRO A N 1
ATOM 752 C CA . PRO A 1 96 ? 5.319 4.472 -7.681 1.00 94.88 96 PRO A CA 1
ATOM 753 C C . PRO A 1 96 ? 4.998 3.032 -8.115 1.00 94.88 96 PRO A C 1
ATOM 755 O O . PRO A 1 96 ? 4.848 2.765 -9.307 1.00 94.88 96 PRO A O 1
ATOM 758 N N . ALA A 1 97 ? 4.916 2.084 -7.174 1.00 96.06 97 ALA A N 1
ATOM 759 C CA . ALA A 1 97 ? 4.543 0.694 -7.442 1.00 96.06 97 ALA A CA 1
ATOM 760 C C . ALA A 1 97 ? 3.093 0.354 -7.024 1.00 96.06 97 ALA A C 1
ATOM 762 O O . ALA A 1 97 ? 2.679 -0.812 -7.108 1.00 96.06 97 ALA A O 1
ATOM 763 N N . CYS A 1 98 ? 2.306 1.365 -6.636 1.00 96.56 98 CYS A N 1
ATOM 764 C CA . CYS A 1 98 ? 0.869 1.304 -6.356 1.00 96.56 98 CYS A CA 1
ATOM 765 C C . CYS A 1 98 ? 0.464 0.112 -5.463 1.00 96.56 98 CYS A C 1
ATOM 767 O O . CYS A 1 98 ? 1.075 -0.154 -4.429 1.00 96.56 98 CYS A O 1
ATOM 769 N N . TRP A 1 99 ? -0.543 -0.670 -5.875 1.00 97.00 99 TRP A N 1
ATOM 770 C CA . TRP A 1 99 ? -1.009 -1.869 -5.165 1.00 97.00 99 TRP A CA 1
ATOM 771 C C . TRP A 1 99 ? 0.061 -2.952 -4.968 1.00 97.00 99 TRP A C 1
ATOM 773 O O . TRP A 1 99 ? -0.097 -3.827 -4.117 1.00 97.00 99 TRP A O 1
ATOM 783 N N . THR A 1 100 ? 1.162 -2.925 -5.727 1.00 96.56 100 THR A N 1
ATOM 784 C CA . THR A 1 100 ? 2.284 -3.837 -5.464 1.00 96.56 100 THR A CA 1
ATOM 785 C C . THR A 1 100 ? 2.980 -3.461 -4.162 1.00 96.56 100 THR A C 1
ATOM 787 O O . THR A 1 100 ? 3.290 -4.360 -3.389 1.00 96.56 100 THR A O 1
ATOM 790 N N . THR A 1 101 ? 3.127 -2.167 -3.871 1.00 97.00 101 THR A N 1
ATOM 791 C CA . THR A 1 101 ? 3.628 -1.681 -2.578 1.00 97.00 101 THR A CA 1
ATOM 792 C C . THR A 1 101 ? 2.711 -2.090 -1.440 1.00 97.00 101 THR A C 1
ATOM 794 O O . THR A 1 101 ? 3.200 -2.557 -0.423 1.00 97.00 101 THR A O 1
ATOM 797 N N . VAL A 1 102 ? 1.388 -2.003 -1.614 1.00 96.25 102 VAL A N 1
ATOM 798 C CA . VAL A 1 102 ? 0.422 -2.454 -0.593 1.00 96.25 102 VAL A CA 1
ATOM 799 C C . VAL A 1 102 ? 0.619 -3.930 -0.250 1.00 96.25 102 VAL A C 1
ATOM 801 O O . VAL A 1 102 ? 0.696 -4.275 0.926 1.00 96.25 102 VAL A O 1
ATOM 804 N N . ARG A 1 103 ? 0.773 -4.797 -1.260 1.00 95.31 103 ARG A N 1
ATOM 805 C CA . ARG A 1 103 ? 1.049 -6.222 -1.025 1.00 95.31 103 ARG A CA 1
ATOM 806 C C . ARG A 1 103 ? 2.342 -6.430 -0.256 1.00 95.31 103 ARG A C 1
ATOM 808 O O . ARG A 1 103 ? 2.376 -7.245 0.650 1.00 95.31 103 ARG A O 1
ATOM 815 N N . GLU A 1 104 ? 3.401 -5.725 -0.631 1.00 95.00 104 GLU A N 1
ATOM 816 C CA . GLU A 1 104 ? 4.689 -5.801 0.057 1.00 95.00 104 GLU A CA 1
ATOM 817 C C . GLU A 1 104 ? 4.594 -5.305 1.500 1.00 95.00 104 GLU A C 1
ATOM 819 O O . GLU A 1 104 ? 5.127 -5.944 2.404 1.00 95.00 104 GLU A O 1
ATOM 824 N N . TYR A 1 105 ? 3.854 -4.218 1.706 1.00 93.88 105 TYR A N 1
ATOM 825 C CA . TYR A 1 105 ? 3.621 -3.617 3.004 1.00 93.88 105 TYR A CA 1
ATOM 826 C C . TYR A 1 105 ? 2.825 -4.553 3.908 1.00 93.88 105 TYR A C 1
ATOM 828 O O . TYR A 1 105 ? 3.209 -4.707 5.051 1.00 93.88 105 TYR A O 1
ATOM 836 N N . GLU A 1 106 ? 1.760 -5.214 3.451 1.00 92.06 106 GLU A N 1
ATOM 837 C CA . GLU A 1 106 ? 0.956 -6.112 4.300 1.00 92.06 106 GLU A CA 1
ATOM 838 C C . GLU A 1 106 ? 1.639 -7.447 4.656 1.00 92.06 106 GLU A C 1
ATOM 840 O O . GLU A 1 106 ? 1.136 -8.154 5.524 1.00 92.06 106 GLU A O 1
ATOM 845 N N . ARG A 1 107 ? 2.767 -7.807 4.023 1.00 87.88 107 ARG A N 1
ATOM 846 C CA . ARG A 1 107 ? 3.441 -9.102 4.254 1.00 87.88 107 ARG A CA 1
ATOM 847 C C . ARG A 1 107 ? 4.214 -9.218 5.563 1.00 87.88 107 ARG A C 1
ATOM 849 O O . ARG A 1 107 ? 4.430 -10.336 6.014 1.00 87.88 107 ARG A O 1
ATOM 856 N N . GLU A 1 108 ? 4.665 -8.118 6.147 1.00 77.69 108 GLU A N 1
ATOM 857 C CA . GLU A 1 108 ? 5.307 -8.143 7.468 1.00 77.69 108 GLU A CA 1
ATOM 858 C C . GLU A 1 108 ? 4.240 -7.860 8.531 1.00 77.69 108 GLU A C 1
ATOM 860 O O . GLU A 1 108 ? 3.378 -7.022 8.319 1.00 77.69 108 GLU A O 1
ATOM 865 N N . GLU A 1 109 ? 4.230 -8.515 9.685 1.00 66.25 109 GLU A N 1
ATOM 866 C CA . GLU A 1 109 ? 3.308 -8.162 10.778 1.00 66.25 109 GLU A CA 1
ATOM 867 C C . GLU A 1 109 ? 4.076 -7.314 11.803 1.00 66.25 109 GLU A C 1
ATOM 869 O O . GLU A 1 109 ? 5.284 -7.479 11.913 1.00 66.25 109 GLU A O 1
ATOM 874 N N . ILE A 1 110 ? 3.388 -6.400 12.504 1.00 52.53 110 ILE A N 1
ATOM 875 C CA . ILE A 1 110 ? 3.869 -5.543 13.616 1.00 52.53 110 ILE A CA 1
ATOM 876 C C . ILE A 1 110 ? 5.027 -4.555 13.334 1.00 52.53 110 ILE A C 1
ATOM 878 O O . ILE A 1 110 ? 6.198 -4.911 13.320 1.00 52.53 110 ILE A O 1
ATOM 882 N N . ALA A 1 111 ? 4.686 -3.264 13.221 1.00 54.84 111 ALA A N 1
ATOM 883 C CA . ALA A 1 111 ? 5.617 -2.136 13.323 1.00 54.84 111 ALA A CA 1
ATOM 884 C C . ALA A 1 111 ? 5.063 -1.106 14.325 1.00 54.84 111 ALA A C 1
ATOM 886 O O . ALA A 1 111 ? 3.862 -0.825 14.309 1.00 54.84 111 ALA A O 1
ATOM 887 N N . SER A 1 112 ? 5.924 -0.550 15.185 1.00 57.53 112 SER A N 1
ATOM 888 C CA . SER A 1 112 ? 5.605 0.687 15.915 1.00 57.53 112 SER A CA 1
ATOM 889 C C . SER A 1 112 ? 5.522 1.839 14.911 1.00 57.53 112 SER A C 1
ATOM 891 O O . SER A 1 112 ? 6.152 1.789 13.859 1.00 57.53 112 SER A O 1
ATOM 893 N N . ASP A 1 113 ? 4.776 2.889 15.228 1.00 64.06 113 ASP A N 1
ATOM 894 C CA . ASP A 1 113 ? 4.695 4.143 14.460 1.00 64.06 113 ASP A CA 1
ATOM 895 C C . ASP A 1 113 ? 6.038 4.667 13.892 1.00 64.06 113 ASP A C 1
ATOM 897 O O . ASP A 1 113 ? 6.085 5.103 12.743 1.00 64.06 113 ASP A O 1
ATOM 901 N N . SER A 1 114 ? 7.147 4.574 14.635 1.00 66.50 114 SER A N 1
ATOM 902 C CA . SER A 1 114 ? 8.479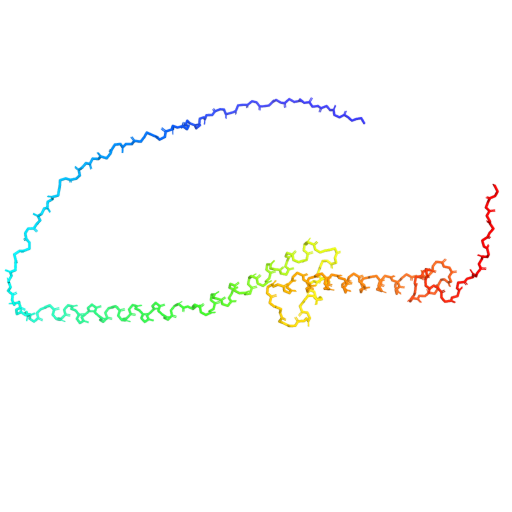 4.981 14.143 1.00 66.50 114 SER A CA 1
ATOM 903 C C . SER A 1 114 ? 9.085 4.054 13.072 1.00 66.50 114 SER A C 1
ATOM 905 O O . SER A 1 114 ? 9.958 4.475 12.310 1.00 66.50 114 SER A O 1
ATOM 907 N N . ASP A 1 115 ? 8.609 2.813 12.971 1.00 79.12 115 ASP A N 1
ATOM 908 C CA . ASP A 1 115 ? 9.026 1.833 11.960 1.00 79.12 115 ASP A CA 1
ATOM 909 C C . ASP A 1 115 ? 8.136 1.851 10.714 1.00 79.12 115 ASP A C 1
ATOM 911 O O . ASP A 1 115 ? 8.495 1.276 9.684 1.00 79.12 115 ASP A O 1
ATOM 915 N N . ASP A 1 116 ? 7.000 2.544 10.765 1.00 85.62 116 ASP A N 1
ATOM 916 C CA . ASP A 1 116 ? 6.008 2.539 9.692 1.00 85.62 116 ASP A CA 1
ATOM 917 C C . ASP A 1 116 ? 6.549 3.168 8.394 1.00 85.62 116 ASP A C 1
ATOM 919 O O . ASP A 1 116 ? 6.331 2.635 7.302 1.00 85.62 116 ASP A O 1
ATOM 923 N N . GLU A 1 117 ? 7.328 4.248 8.506 1.00 89.25 117 GLU A N 1
ATOM 924 C CA . GLU A 1 117 ? 7.973 4.906 7.360 1.00 89.25 117 GLU A CA 1
ATOM 925 C C . GLU A 1 117 ? 9.061 4.018 6.739 1.00 89.25 117 GLU A C 1
ATOM 927 O O . GLU A 1 117 ? 9.121 3.832 5.521 1.00 89.25 117 GLU A O 1
ATOM 932 N N . LYS A 1 118 ? 9.901 3.396 7.577 1.00 89.38 118 LYS A N 1
ATOM 933 C CA . LYS A 1 118 ? 10.946 2.469 7.113 1.00 89.38 118 LYS A CA 1
ATOM 934 C C . LYS A 1 118 ? 10.337 1.270 6.402 1.00 89.38 118 LYS A C 1
ATOM 936 O O . LYS A 1 118 ? 10.809 0.871 5.338 1.00 89.38 118 LYS A O 1
ATOM 941 N N . ARG A 1 119 ? 9.270 0.717 6.971 1.00 89.88 119 ARG A N 1
ATOM 942 C CA . ARG A 1 119 ? 8.512 -0.386 6.392 1.00 89.88 119 ARG A CA 1
ATOM 943 C C . ARG A 1 119 ? 7.915 -0.004 5.045 1.00 89.88 119 ARG A C 1
ATOM 945 O O . ARG A 1 119 ? 8.012 -0.791 4.106 1.00 89.88 119 ARG A O 1
ATOM 952 N N . LEU A 1 120 ? 7.332 1.190 4.924 1.00 93.38 120 LEU A N 1
ATOM 953 C CA . LEU A 1 120 ? 6.829 1.684 3.645 1.00 93.38 120 LEU A CA 1
ATOM 954 C C . LEU A 1 120 ? 7.964 1.777 2.617 1.00 93.38 120 LEU A C 1
ATOM 956 O O . LEU A 1 120 ? 7.863 1.171 1.554 1.00 93.38 120 LEU A O 1
ATOM 960 N N . SER A 1 121 ? 9.081 2.420 2.960 1.00 93.31 121 SER A N 1
ATOM 961 C CA . SER A 1 121 ? 10.254 2.532 2.081 1.00 93.31 121 SER A CA 1
ATOM 962 C C . SER A 1 121 ? 10.801 1.165 1.632 1.00 93.31 121 SER A C 1
ATOM 964 O O . SER A 1 121 ? 11.127 0.944 0.457 1.00 93.31 121 SER A O 1
ATOM 966 N N . GLN A 1 122 ? 10.860 0.197 2.548 1.00 93.25 122 GLN A N 1
ATOM 967 C CA . GLN A 1 122 ? 11.304 -1.158 2.243 1.00 93.25 122 GLN A CA 1
ATOM 968 C C . GLN A 1 122 ? 10.308 -1.896 1.340 1.00 93.25 122 GLN A C 1
ATOM 970 O O . GLN A 1 122 ? 10.721 -2.556 0.380 1.00 93.25 122 GLN A O 1
ATOM 975 N N . ALA A 1 123 ? 9.009 -1.764 1.609 1.00 94.69 123 ALA A N 1
ATOM 976 C CA . ALA A 1 123 ? 7.950 -2.321 0.779 1.00 94.69 123 ALA A CA 1
ATOM 977 C C . ALA A 1 123 ? 7.999 -1.756 -0.647 1.00 94.69 123 ALA A C 1
ATOM 979 O O . ALA A 1 123 ? 7.911 -2.520 -1.608 1.00 94.69 123 ALA A O 1
ATOM 980 N N . GLU A 1 124 ? 8.229 -0.451 -0.809 1.00 96.19 124 GLU A N 1
ATOM 981 C CA . GLU A 1 124 ? 8.407 0.185 -2.119 1.00 96.19 124 GLU A CA 1
ATOM 982 C C . GLU A 1 124 ? 9.618 -0.367 -2.866 1.00 96.19 124 GLU A C 1
ATOM 984 O O . GLU A 1 124 ? 9.517 -0.758 -4.032 1.00 96.19 124 GLU A O 1
ATOM 989 N N . SER A 1 125 ? 10.758 -0.461 -2.181 1.00 96.50 125 SER A N 1
ATOM 990 C CA . SER A 1 125 ? 11.995 -0.992 -2.755 1.00 96.50 125 SER A CA 1
ATOM 991 C C . SER A 1 125 ? 11.809 -2.425 -3.259 1.00 96.50 125 SER A C 1
ATOM 993 O O . SER A 1 125 ? 12.213 -2.767 -4.378 1.00 96.50 125 SER A O 1
ATOM 995 N N . ARG A 1 126 ? 11.144 -3.270 -2.463 1.00 95.38 126 ARG A N 1
ATOM 996 C CA . ARG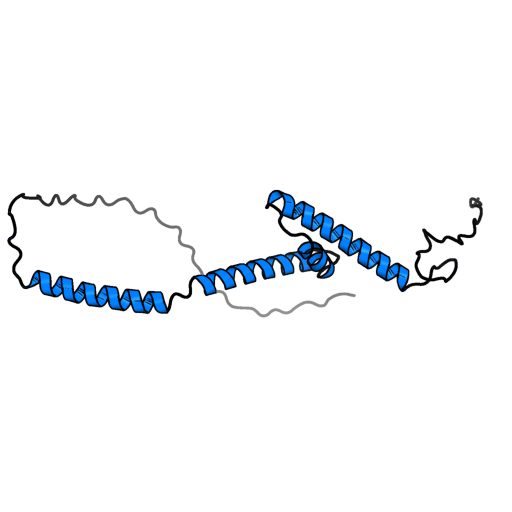 A 1 126 ? 10.803 -4.646 -2.845 1.00 95.38 126 ARG A CA 1
ATOM 997 C C . ARG A 1 126 ? 9.822 -4.662 -4.015 1.00 95.38 126 ARG A C 1
ATOM 999 O O . ARG A 1 126 ? 10.071 -5.355 -5.002 1.00 95.38 126 ARG A O 1
ATOM 1006 N N . ALA A 1 127 ? 8.764 -3.856 -3.967 1.00 96.69 127 ALA A N 1
ATOM 1007 C CA . ALA A 1 127 ? 7.753 -3.783 -5.017 1.00 96.69 127 ALA A CA 1
ATOM 1008 C C . ALA A 1 127 ? 8.371 -3.394 -6.368 1.00 96.69 127 ALA A C 1
ATOM 1010 O O . ALA A 1 127 ? 8.172 -4.095 -7.365 1.00 96.69 127 ALA A O 1
ATOM 1011 N N . LEU A 1 128 ? 9.195 -2.346 -6.399 1.00 96.31 128 LEU A N 1
ATOM 1012 C CA . LEU A 1 128 ? 9.891 -1.887 -7.602 1.00 96.31 128 LEU A CA 1
ATOM 1013 C C . LEU A 1 128 ? 10.838 -2.950 -8.165 1.00 96.31 128 LEU A C 1
ATOM 1015 O O . LEU A 1 128 ? 10.873 -3.164 -9.382 1.00 96.31 128 LEU A O 1
ATOM 1019 N N . LYS A 1 129 ? 11.558 -3.669 -7.296 1.00 94.62 129 LYS A N 1
ATOM 1020 C CA . LYS A 1 129 ? 12.411 -4.789 -7.708 1.00 94.62 129 LYS A CA 1
ATOM 1021 C C . LYS A 1 129 ? 11.590 -5.883 -8.393 1.00 94.62 129 LYS A C 1
ATOM 1023 O O . LYS A 1 129 ? 11.945 -6.290 -9.499 1.00 94.62 129 LYS A O 1
ATOM 1028 N N . THR A 1 130 ? 10.450 -6.282 -7.822 1.00 93.56 130 THR A N 1
ATOM 1029 C CA . THR A 1 130 ? 9.595 -7.307 -8.449 1.00 93.56 130 THR A CA 1
ATOM 1030 C C . THR A 1 130 ? 9.050 -6.871 -9.811 1.00 93.56 130 THR A C 1
ATOM 1032 O O . THR A 1 130 ? 8.983 -7.685 -10.733 1.00 93.56 130 THR A O 1
ATOM 1035 N N . ILE A 1 131 ? 8.684 -5.595 -9.978 1.00 93.50 131 ILE A N 1
ATOM 1036 C CA . ILE A 1 131 ? 8.213 -5.053 -11.262 1.00 93.50 131 ILE A CA 1
ATOM 1037 C C . ILE A 1 131 ? 9.347 -5.083 -12.292 1.00 93.50 131 ILE A C 1
ATOM 1039 O O . ILE A 1 131 ? 9.145 -5.536 -13.423 1.00 93.50 131 ILE A O 1
ATOM 1043 N N . LYS A 1 132 ? 10.556 -4.663 -11.902 1.00 91.94 132 LYS A N 1
ATOM 1044 C CA . LYS A 1 132 ? 11.742 -4.684 -12.768 1.00 91.94 132 LYS A CA 1
ATOM 1045 C C . LYS A 1 132 ? 12.096 -6.104 -13.214 1.00 91.94 132 LYS A C 1
ATOM 1047 O O . LYS A 1 132 ? 12.310 -6.327 -14.403 1.00 91.94 132 LYS A O 1
ATOM 1052 N N . GLU A 1 133 ? 12.092 -7.064 -12.295 1.00 89.62 133 GLU A N 1
ATOM 1053 C CA . GLU A 1 133 ? 12.355 -8.481 -12.582 1.00 89.62 133 GLU A CA 1
ATOM 1054 C C . GLU A 1 133 ? 11.272 -9.116 -13.462 1.00 89.62 133 GLU A C 1
ATOM 1056 O O . GLU A 1 133 ? 11.557 -9.927 -14.341 1.00 89.62 133 GLU A O 1
ATOM 1061 N N . LYS A 1 134 ? 9.998 -8.760 -13.268 1.00 90.31 134 LYS A N 1
ATOM 1062 C CA . LYS A 1 134 ? 8.919 -9.198 -14.170 1.00 90.31 134 LYS A CA 1
ATOM 1063 C C . LYS A 1 134 ? 9.120 -8.644 -15.581 1.00 90.31 134 LYS A C 1
ATOM 1065 O O . LYS A 1 134 ? 8.939 -9.379 -16.552 1.00 90.31 134 LYS A O 1
ATOM 1070 N N . LYS A 1 135 ? 9.551 -7.385 -15.702 1.00 88.62 135 LYS A N 1
ATOM 1071 C CA . LYS A 1 135 ? 9.840 -6.736 -16.989 1.00 88.62 135 LYS A CA 1
ATOM 1072 C C . LYS A 1 135 ? 11.039 -7.362 -17.708 1.00 88.62 135 LYS A C 1
ATOM 1074 O O . LYS A 1 135 ? 10.980 -7.529 -18.922 1.00 88.62 135 LYS A O 1
ATOM 1079 N N . SER A 1 136 ? 12.101 -7.744 -16.995 1.00 87.62 136 SER A N 1
ATOM 1080 C CA . SER A 1 136 ? 13.251 -8.441 -17.600 1.00 87.62 136 SER A CA 1
ATOM 1081 C C . SER A 1 136 ? 12.939 -9.883 -18.002 1.00 87.62 136 SER A C 1
ATOM 1083 O O . SER A 1 136 ? 13.570 -10.416 -18.905 1.00 87.62 136 SER A O 1
ATOM 1085 N N . ARG A 1 137 ? 11.962 -10.527 -17.354 1.00 88.50 137 ARG A N 1
ATOM 1086 C CA . ARG A 1 137 ? 11.492 -11.862 -17.751 1.00 88.50 137 ARG A CA 1
ATOM 1087 C C . ARG A 1 137 ? 10.615 -11.848 -19.000 1.00 88.50 137 ARG A C 1
ATOM 1089 O O . ARG A 1 137 ? 10.634 -12.814 -19.747 1.00 88.50 137 ARG A O 1
ATOM 1096 N N . THR A 1 138 ? 9.856 -10.777 -19.220 1.00 91.69 138 THR A N 1
ATOM 1097 C CA . THR A 1 138 ? 8.922 -10.661 -20.356 1.00 91.69 138 THR A CA 1
ATOM 1098 C C . THR A 1 138 ? 9.541 -10.050 -21.604 1.00 91.69 138 THR A C 1
ATOM 1100 O O . THR A 1 138 ? 9.020 -10.258 -22.694 1.00 91.69 138 THR A O 1
ATOM 1103 N N . LYS A 1 139 ? 10.633 -9.293 -21.476 1.00 91.12 139 LYS A N 1
ATOM 1104 C CA . LYS A 1 139 ? 11.342 -8.722 -22.623 1.00 91.12 139 LYS A CA 1
ATOM 1105 C C . LYS A 1 139 ? 12.598 -9.535 -22.939 1.00 91.12 139 LYS A C 1
ATOM 1107 O O . LYS A 1 139 ? 13.309 -9.898 -22.002 1.00 91.12 139 LYS A O 1
ATOM 1112 N N . PRO A 1 140 ? 12.900 -9.789 -24.223 1.00 92.25 140 PRO A N 1
ATOM 1113 C CA . PRO A 1 140 ? 14.175 -10.376 -24.595 1.00 92.25 140 PRO A CA 1
ATOM 1114 C C . PRO A 1 140 ? 15.306 -9.368 -24.362 1.00 92.25 140 PRO A C 1
ATOM 1116 O O . PRO A 1 140 ? 15.116 -8.149 -24.437 1.00 92.25 140 PRO A O 1
ATOM 1119 N N . CYS A 1 141 ? 16.502 -9.879 -24.102 1.00 91.31 141 CYS A N 1
ATOM 1120 C CA . CYS A 1 141 ? 17.722 -9.089 -24.088 1.00 91.31 141 CYS A CA 1
ATOM 1121 C C . CYS A 1 141 ? 17.977 -8.467 -25.469 1.00 91.31 141 CYS A C 1
ATOM 1123 O O . CYS A 1 141 ? 17.861 -9.140 -26.486 1.00 91.31 141 CYS A O 1
ATOM 1125 N N . TYR A 1 142 ? 18.368 -7.193 -25.521 1.00 91.62 142 TYR A N 1
ATOM 1126 C CA . TYR A 1 142 ? 18.624 -6.511 -26.796 1.00 91.62 142 TYR A CA 1
ATOM 1127 C C . TYR A 1 142 ? 19.948 -6.900 -27.474 1.00 91.62 142 TYR A C 1
ATOM 1129 O O . TYR A 1 142 ? 20.135 -6.551 -28.632 1.00 91.62 142 TYR A O 1
ATOM 1137 N N . GLU A 1 143 ? 20.855 -7.597 -26.780 1.00 91.56 143 GLU A N 1
ATOM 1138 C CA . GLU A 1 143 ? 22.127 -8.064 -27.358 1.00 91.56 143 GLU A CA 1
ATOM 1139 C C . GLU A 1 143 ? 22.040 -9.517 -27.836 1.00 91.56 143 GLU A C 1
ATOM 1141 O O . GLU A 1 143 ? 22.435 -9.817 -28.955 1.00 91.56 143 GLU A O 1
ATOM 1146 N N . CYS A 1 144 ? 21.523 -10.430 -27.004 1.00 92.62 144 CYS A N 1
ATOM 1147 C CA . CYS A 1 144 ? 21.492 -11.865 -27.319 1.00 92.62 144 CYS A CA 1
ATOM 1148 C C . CYS A 1 144 ? 20.090 -12.418 -27.615 1.00 92.62 144 CYS A C 1
ATOM 1150 O O . CYS A 1 144 ? 19.956 -13.604 -27.894 1.00 92.62 144 CYS A O 1
ATOM 1152 N N . HIS A 1 145 ? 19.043 -11.594 -27.511 1.00 91.25 145 HIS A N 1
ATOM 1153 C CA . HIS A 1 145 ? 17.642 -11.960 -27.754 1.00 91.25 145 HIS A CA 1
ATOM 1154 C C . HIS A 1 145 ? 17.057 -13.077 -26.865 1.00 91.25 145 HIS A C 1
ATOM 1156 O O . HIS A 1 145 ? 15.918 -13.487 -27.074 1.00 91.25 145 HIS A O 1
ATOM 1162 N N . LEU A 1 146 ? 17.768 -13.519 -25.821 1.00 90.81 146 LEU A N 1
ATOM 1163 C CA . LEU A 1 146 ? 17.269 -14.481 -24.828 1.00 90.81 146 LEU A CA 1
ATOM 1164 C C . LEU A 1 146 ? 16.500 -13.787 -23.686 1.00 90.81 146 LEU A C 1
ATOM 1166 O O . LEU A 1 146 ? 16.757 -12.626 -23.365 1.00 90.81 146 LEU A O 1
ATOM 1170 N N . PHE A 1 147 ? 15.568 -14.504 -23.050 1.00 91.00 147 PHE A N 1
ATOM 1171 C CA . PHE A 1 147 ? 14.755 -14.007 -21.929 1.00 91.00 147 PHE A CA 1
ATOM 1172 C C . PHE A 1 147 ? 15.439 -14.182 -20.563 1.00 91.00 147 PHE A C 1
ATOM 1174 O O . PHE A 1 147 ? 16.416 -14.916 -20.414 1.00 91.00 147 PHE A O 1
ATOM 1181 N N . GLY A 1 148 ? 14.894 -13.517 -19.539 1.00 90.25 148 GLY A N 1
ATOM 1182 C CA . GLY A 1 148 ? 15.281 -13.711 -18.136 1.00 90.25 148 GLY A CA 1
ATOM 1183 C C . GLY A 1 148 ? 16.340 -12.737 -17.617 1.00 90.25 148 GLY A C 1
ATOM 1184 O O . GLY A 1 148 ? 16.545 -12.658 -16.408 1.00 90.25 148 GLY A O 1
ATOM 1185 N N . HIS A 1 149 ? 16.960 -11.942 -18.488 1.00 90.56 149 HIS A N 1
ATOM 1186 C CA . HIS A 1 149 ? 17.950 -10.935 -18.113 1.00 90.56 149 HIS A CA 1
ATOM 1187 C C . HIS A 1 149 ? 17.818 -9.667 -18.968 1.00 90.56 149 HIS A C 1
ATOM 1189 O O . HIS A 1 149 ? 17.251 -9.679 -20.057 1.00 90.56 149 HIS A O 1
ATOM 1195 N N . TRP A 1 150 ? 18.348 -8.552 -18.462 1.00 88.88 150 TRP A N 1
ATOM 1196 C CA . TRP A 1 150 ? 18.437 -7.292 -19.208 1.00 88.88 150 TRP A CA 1
ATOM 1197 C C . TRP A 1 150 ? 19.799 -7.159 -19.897 1.00 88.88 150 TRP A C 1
ATOM 1199 O O . TRP A 1 150 ? 20.768 -7.770 -19.454 1.00 88.88 150 TRP A O 1
ATOM 1209 N N . ASN A 1 151 ? 19.905 -6.305 -20.922 1.00 90.00 151 ASN A N 1
ATOM 1210 C CA . ASN A 1 151 ? 21.140 -6.109 -21.695 1.00 90.00 151 ASN A CA 1
ATOM 1211 C C . ASN A 1 151 ? 22.379 -5.786 -20.823 1.00 90.00 151 ASN A C 1
ATOM 1213 O O . ASN A 1 151 ? 23.483 -6.255 -21.086 1.00 90.00 151 ASN A O 1
ATOM 1217 N N . SER A 1 152 ? 22.191 -5.035 -19.732 1.00 87.81 152 SER A N 1
ATOM 1218 C CA . SER A 1 152 ? 23.262 -4.699 -18.777 1.00 87.81 152 SER A CA 1
ATOM 1219 C C . SER A 1 152 ? 23.857 -5.911 -18.056 1.00 87.81 152 SER A C 1
ATOM 1221 O O . SER A 1 152 ? 25.001 -5.860 -17.622 1.00 87.81 152 SER A O 1
ATOM 1223 N N . ASN A 1 153 ? 23.085 -6.989 -17.926 1.00 88.19 153 ASN A N 1
ATOM 1224 C CA . ASN A 1 153 ? 23.451 -8.211 -17.218 1.00 88.19 153 ASN A CA 1
ATOM 1225 C C . ASN A 1 153 ? 23.456 -9.405 -18.186 1.00 88.19 153 ASN A C 1
ATOM 1227 O O . ASN A 1 153 ? 23.144 -10.523 -17.786 1.00 88.19 153 ASN A O 1
ATOM 1231 N N . CYS A 1 154 ? 23.742 -9.164 -19.471 1.00 90.69 154 CYS A N 1
ATOM 1232 C CA . CYS A 1 154 ? 23.785 -10.218 -20.476 1.00 90.69 154 CYS A CA 1
ATOM 1233 C C . CYS A 1 154 ? 24.977 -11.155 -20.219 1.00 90.69 154 CYS A C 1
ATOM 1235 O O . CYS A 1 154 ? 26.117 -10.697 -20.300 1.00 90.69 154 CYS A O 1
ATOM 1237 N N . PRO A 1 155 ? 24.752 -12.456 -19.949 1.00 89.06 155 PRO A N 1
ATOM 1238 C CA . PRO A 1 155 ? 25.846 -13.411 -19.773 1.00 89.06 155 PRO A CA 1
ATOM 1239 C C . PRO A 1 155 ? 26.604 -13.663 -21.085 1.00 89.06 155 PRO A C 1
ATOM 1241 O O . PRO A 1 155 ? 27.782 -13.990 -21.060 1.00 89.06 155 PRO A O 1
ATOM 1244 N N . ASN A 1 156 ? 25.951 -13.438 -22.231 1.00 85.94 156 ASN A N 1
ATOM 1245 C CA . ASN A 1 156 ? 26.526 -13.589 -23.569 1.00 85.94 156 ASN A CA 1
ATOM 1246 C C . ASN A 1 156 ? 27.003 -12.246 -24.148 1.00 85.94 156 ASN A C 1
ATOM 1248 O O . ASN A 1 156 ? 26.962 -12.049 -25.363 1.00 85.94 156 ASN A O 1
ATOM 1252 N N . ARG A 1 157 ? 27.363 -11.268 -23.304 1.00 83.12 157 ARG A N 1
ATOM 1253 C CA . ARG A 1 157 ? 27.748 -9.936 -23.782 1.00 83.12 157 ARG A CA 1
ATOM 1254 C C . ARG A 1 157 ? 29.003 -10.051 -24.640 1.00 83.12 157 ARG A C 1
ATOM 1256 O O . ARG A 1 157 ? 30.075 -10.373 -24.134 1.00 83.12 157 ARG A O 1
ATOM 1263 N N . SER A 1 158 ? 28.870 -9.750 -25.930 1.00 71.94 158 SER A N 1
ATOM 1264 C CA . SER A 1 158 ? 30.022 -9.640 -26.813 1.00 71.94 158 SER A CA 1
ATOM 1265 C C . SER A 1 158 ? 30.897 -8.493 -26.295 1.00 71.94 158 SER A C 1
ATOM 1267 O O . SER A 1 158 ? 30.452 -7.350 -26.176 1.00 71.94 158 SER A O 1
ATOM 1269 N N . SER A 1 159 ? 32.130 -8.782 -25.882 1.00 65.81 159 SER A N 1
ATOM 1270 C CA . SER A 1 159 ? 33.091 -7.762 -25.467 1.00 65.81 159 SER A CA 1
ATOM 1271 C C . SER A 1 159 ? 33.539 -6.969 -26.699 1.00 65.81 159 SER A C 1
ATOM 1273 O O . SER A 1 159 ? 34.639 -7.166 -27.211 1.00 65.81 159 SER A O 1
ATOM 1275 N N . LYS A 1 160 ? 32.681 -6.097 -27.237 1.00 58.44 160 LYS A N 1
ATOM 1276 C CA . LYS A 1 160 ? 33.098 -5.123 -28.249 1.00 58.44 160 LYS A CA 1
ATOM 1277 C C . LYS A 1 160 ? 34.087 -4.175 -27.582 1.00 58.44 160 LYS A C 1
ATOM 1279 O O . LYS A 1 160 ? 33.710 -3.394 -26.709 1.00 58.44 160 LYS A O 1
ATOM 1284 N N . GLN A 1 161 ? 35.358 -4.302 -27.955 1.00 53.94 161 GLN A N 1
ATOM 1285 C CA . GLN A 1 161 ? 36.409 -3.394 -27.522 1.00 53.94 161 GLN A CA 1
ATOM 1286 C C . GLN A 1 161 ? 36.019 -1.958 -27.890 1.00 53.94 161 GLN A C 1
ATOM 1288 O O . GLN A 1 161 ? 35.586 -1.683 -29.008 1.00 53.94 161 GLN A O 1
ATOM 1293 N N . TYR A 1 162 ? 36.123 -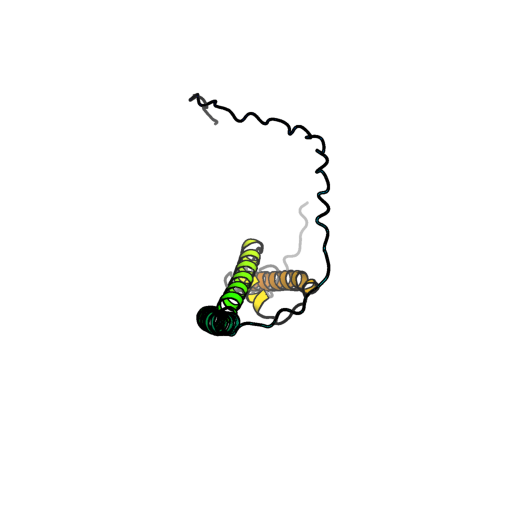1.052 -26.924 1.00 50.84 162 TYR A N 1
ATOM 1294 C CA . TYR A 1 162 ? 35.874 0.369 -27.123 1.00 50.84 162 TYR A CA 1
ATOM 1295 C C . TYR A 1 162 ? 36.978 0.956 -28.010 1.00 50.84 162 TYR A C 1
ATOM 1297 O O . TYR A 1 162 ? 38.130 1.027 -27.589 1.00 50.84 162 TYR A O 1
ATOM 1305 N N . THR A 1 163 ? 36.638 1.397 -29.221 1.00 56.28 163 THR A N 1
ATOM 1306 C CA . THR A 1 163 ? 37.494 2.304 -29.997 1.00 56.28 163 THR A CA 1
ATOM 1307 C C . THR A 1 163 ? 36.997 3.735 -29.776 1.00 56.28 163 THR A C 1
ATOM 1309 O O . THR A 1 163 ? 35.861 4.029 -30.168 1.00 56.28 163 THR A O 1
ATOM 1312 N N . PRO A 1 164 ? 37.785 4.635 -29.162 1.00 54.56 164 PRO A N 1
ATOM 1313 C CA . PRO A 1 164 ? 37.384 6.029 -29.023 1.00 54.56 164 PRO A CA 1
ATOM 1314 C C . PRO A 1 164 ? 37.236 6.668 -30.409 1.00 54.56 164 PRO A C 1
ATOM 1316 O O . PRO A 1 164 ? 38.086 6.477 -31.281 1.00 54.56 164 PRO A O 1
ATOM 1319 N N . ARG A 1 165 ? 36.142 7.412 -30.622 1.00 45.62 165 ARG A N 1
ATOM 1320 C CA . ARG A 1 165 ? 35.993 8.263 -31.810 1.00 45.62 165 ARG A CA 1
ATOM 1321 C C . ARG A 1 165 ? 37.018 9.398 -31.725 1.00 45.62 165 ARG A C 1
ATOM 1323 O O . ARG A 1 165 ? 37.094 10.052 -30.688 1.00 45.62 165 ARG A O 1
ATOM 1330 N N . LYS A 1 166 ? 37.802 9.548 -32.797 1.00 58.66 166 LYS A N 1
ATOM 1331 C CA . LYS A 1 166 ? 38.737 10.658 -33.019 1.00 58.66 166 LYS A CA 1
ATOM 1332 C C . LYS A 1 166 ? 37.990 11.951 -33.312 1.00 58.66 166 LYS A C 1
ATOM 1334 O O . LYS A 1 166 ? 36.914 11.850 -33.946 1.00 58.66 166 LYS A O 1
#

Radius of gyration: 37.95 Å; chains: 1; bounding box: 84×60×93 Å

Secondary structure (DSSP, 8-state):
------------------PPPP-----------------------HHHHHHHHHHHHHHHHHHHHHHHH--HHHHHHHHHHHHHHHHHHHHHHHSTTTHHHHHHHHTS----HHHHHHHHHHHHHHHHHHHHHHHHHHSPPTTT--SSS-GGG-TT----------

InterPro domains:
  IPR036875 Zinc finger, CCHC-type superfamily [SSF57756] (133-160)